Protein AF-A0A380FJJ5-F1 (afdb_monomer)

Nearest PDB structures (foldseek):
  8szp-assembly1_A  TM=3.173E-01  e=2.987E+00  Homo sapiens
  7mqa-assembly1_NS  TM=2.949E-01  e=4.176E+00  Homo sapiens
  7eqi-assembly4_H  TM=3.429E-01  e=6.242E+00  Streptomyces antibioticus
  3grf-assembly1_A  TM=3.096E-01  e=9.331E+00  Giardia duodenalis

Organism: Staphylococcus gallinarum (NCBI:txid1293)

InterPro domains:
  IPR036615 Mur ligase, C-terminal domain superfamily [G3DSA:3.90.190.20] (1-82)
  IPR036615 Mur ligase, C-terminal domain superfamily [SSF53244] (3-75)

Sequence (90 aa):
MNFAECLNTADHTFLCEIFGSIRENSGNLTIQDLIDRIDGAKLIDEESVNALEQYNNAVILFMGAGDIQKIQRALHGKCWCNYLILICLC

Radius of gyration: 13.12 Å; Cα contacts (8 Å, |Δi|>4): 130; chains: 1; bounding box: 32×30×32 Å

Secondary structure (DSSP, 8-state):
--HHHHHTTSSEEEE----SSSSTTS----HHHHHTTSTT-EE--TTTGGGGGG-TTEEEEEEESSTHHHHHHHH-S----SEEEEEEE-

Solvent-accessible surface area (backbone atoms only — not comparable to full-atom values): 5546 Å² total; per-residue (Å²): 136,55,74,52,62,64,49,58,74,36,84,41,34,36,36,33,77,65,76,76,91,83,55,86,86,84,58,92,77,47,60,64,62,48,44,79,62,22,86,78,44,39,83,41,49,77,84,51,47,59,66,57,67,78,55,85,34,34,40,78,46,79,45,70,60,83,66,58,64,55,50,50,62,67,53,68,79,86,81,69,55,90,40,47,35,37,37,41,31,88

Foldseek 3Di:
DDPLVVQQVFPAEEEEFADDDDPPPPDPPGSVVSVVSHPRYYYDDLVRLCVCVVCVAEDEAEDEDDPSVSSCVSNVDDDHDDGYYYYYHD

pLDDT: mean 74.68, std 13.06, range [43.66, 90.5]

Mean predicted aligned error: 7.69 Å

Structure (mmCIF, N/CA/C/O backbone):
data_AF-A0A380FJJ5-F1
#
_entry.id   AF-A0A380FJJ5-F1
#
loop_
_atom_site.group_PDB
_atom_site.id
_atom_site.type_symbol
_atom_site.label_atom_id
_atom_site.label_alt_id
_atom_site.label_comp_id
_atom_site.label_asym_id
_atom_site.label_entity_id
_atom_site.label_seq_id
_atom_site.pdbx_PDB_ins_code
_atom_site.Cartn_x
_atom_site.Cartn_y
_atom_site.Cartn_z
_atom_site.occupancy
_atom_site.B_iso_or_equiv
_atom_site.auth_seq_id
_atom_site.auth_comp_id
_atom_site.auth_asym_id
_atom_site.auth_atom_id
_atom_site.pdbx_PDB_model_num
ATOM 1 N N . MET A 1 1 ? 3.681 -18.762 -6.166 1.00 56.81 1 MET A N 1
ATOM 2 C CA . MET A 1 1 ? 2.961 -17.579 -5.676 1.00 56.81 1 MET A CA 1
ATOM 3 C C . MET A 1 1 ? 3.877 -16.388 -5.866 1.00 56.81 1 MET A C 1
ATOM 5 O O . MET A 1 1 ? 5.011 -16.441 -5.397 1.00 56.81 1 MET A O 1
ATOM 9 N N . ASN A 1 2 ? 3.455 -15.407 -6.656 1.00 74.69 2 ASN A N 1
ATOM 10 C CA . ASN A 1 2 ? 4.212 -14.176 -6.876 1.00 74.69 2 ASN A CA 1
ATOM 11 C C . ASN A 1 2 ? 3.908 -13.169 -5.754 1.00 74.69 2 ASN A C 1
ATOM 13 O O . ASN A 1 2 ? 2.853 -13.233 -5.131 1.00 74.69 2 ASN A O 1
ATOM 17 N N . PHE A 1 3 ? 4.809 -12.222 -5.511 1.00 75.19 3 PHE A N 1
ATOM 18 C CA . PHE A 1 3 ? 4.689 -11.218 -4.455 1.00 75.19 3 PHE A CA 1
ATOM 19 C C . PHE A 1 3 ? 3.349 -10.460 -4.488 1.00 75.19 3 PHE A C 1
ATOM 21 O O . PHE A 1 3 ? 2.678 -10.357 -3.468 1.00 75.19 3 PHE A O 1
ATOM 28 N N . ALA A 1 4 ? 2.910 -10.018 -5.672 1.00 80.06 4 ALA A N 1
ATOM 29 C CA . ALA A 1 4 ? 1.630 -9.323 -5.847 1.00 80.06 4 ALA A CA 1
ATOM 30 C C . ALA A 1 4 ? 0.405 -10.203 -5.522 1.00 80.06 4 ALA A C 1
ATOM 32 O O . ALA A 1 4 ? -0.577 -9.708 -4.980 1.00 80.06 4 ALA A O 1
ATOM 33 N N . GLU A 1 5 ? 0.466 -11.515 -5.783 1.00 82.62 5 GLU A N 1
ATOM 34 C CA . GLU A 1 5 ? -0.626 -12.439 -5.432 1.00 82.62 5 GLU A CA 1
ATOM 35 C C . GLU A 1 5 ? -0.781 -12.566 -3.916 1.00 82.62 5 GLU A C 1
ATOM 37 O O . GLU A 1 5 ? -1.900 -12.684 -3.430 1.00 82.62 5 GLU A O 1
ATOM 42 N N . CYS A 1 6 ? 0.325 -12.518 -3.164 1.00 82.12 6 CYS A N 1
ATOM 43 C CA . CYS A 1 6 ? 0.281 -12.493 -1.702 1.00 82.12 6 CYS A CA 1
ATOM 44 C C . CYS A 1 6 ? -0.348 -11.205 -1.176 1.00 82.12 6 CYS A C 1
ATOM 46 O O . CYS A 1 6 ? -1.036 -11.244 -0.166 1.00 82.12 6 CYS A O 1
ATOM 48 N N . LEU A 1 7 ? -0.101 -10.074 -1.841 1.00 84.00 7 LEU A N 1
ATOM 49 C CA . LEU A 1 7 ? -0.652 -8.787 -1.422 1.00 84.00 7 LEU A CA 1
ATOM 50 C C . LEU A 1 7 ? -2.158 -8.689 -1.712 1.00 84.00 7 LEU A C 1
ATOM 52 O O . LEU A 1 7 ? -2.909 -8.183 -0.886 1.00 84.00 7 LEU A O 1
ATOM 56 N N . ASN A 1 8 ? -2.620 -9.276 -2.818 1.00 84.69 8 ASN A N 1
ATOM 57 C CA . ASN A 1 8 ? -4.039 -9.325 -3.187 1.00 84.69 8 ASN A CA 1
ATOM 58 C C . ASN A 1 8 ? -4.930 -10.163 -2.246 1.00 84.69 8 ASN A C 1
ATOM 60 O O . ASN A 1 8 ? -6.144 -10.174 -2.426 1.00 84.69 8 ASN A O 1
ATOM 64 N N . THR A 1 9 ? -4.378 -10.882 -1.260 1.00 86.81 9 THR A N 1
ATOM 65 C CA . THR A 1 9 ? -5.198 -11.599 -0.263 1.00 86.81 9 THR A CA 1
ATOM 66 C C . THR A 1 9 ? -5.623 -10.724 0.916 1.00 86.81 9 THR A C 1
ATOM 68 O O . THR A 1 9 ? -6.475 -11.148 1.697 1.00 86.81 9 THR A O 1
ATOM 71 N N . ALA A 1 10 ? -5.033 -9.535 1.070 1.00 86.12 10 ALA A N 1
ATOM 72 C CA . ALA A 1 10 ? -5.407 -8.585 2.109 1.00 86.12 10 ALA A CA 1
ATOM 73 C C . ALA A 1 10 ? -6.688 -7.825 1.732 1.00 86.12 10 ALA A C 1
ATOM 75 O O . ALA A 1 10 ? -6.913 -7.525 0.561 1.00 86.12 10 ALA A O 1
ATOM 76 N N . ASP A 1 11 ? -7.491 -7.445 2.733 1.00 89.00 11 ASP A N 1
ATOM 77 C CA . ASP A 1 11 ? -8.689 -6.618 2.516 1.00 89.00 11 ASP A CA 1
ATOM 78 C C . ASP A 1 11 ? -8.311 -5.236 1.960 1.00 89.00 11 ASP A C 1
ATOM 80 O O . ASP A 1 11 ? -9.004 -4.661 1.118 1.00 89.00 11 ASP A O 1
ATOM 84 N N . HIS A 1 12 ? -7.182 -4.704 2.439 1.00 88.25 12 HIS A N 1
ATOM 85 C CA . HIS A 1 12 ? -6.603 -3.453 1.975 1.00 88.25 12 HIS A CA 1
ATOM 86 C C . HIS A 1 12 ? -5.081 -3.560 1.884 1.00 88.25 12 HIS A C 1
ATOM 88 O O . HIS A 1 12 ? -4.413 -3.934 2.853 1.00 88.25 12 HIS A O 1
ATOM 94 N N . THR A 1 13 ? -4.535 -3.148 0.740 1.00 90.50 13 THR A N 1
ATOM 95 C CA . THR A 1 13 ? -3.089 -3.055 0.527 1.00 90.50 13 THR A CA 1
ATOM 96 C C . THR A 1 13 ? -2.657 -1.602 0.431 1.00 90.50 13 THR A C 1
ATOM 98 O O . THR A 1 13 ? -3.188 -0.829 -0.369 1.00 90.50 13 THR A O 1
ATOM 101 N N . PHE A 1 14 ? -1.653 -1.246 1.226 1.00 88.88 14 PHE A N 1
ATOM 102 C CA . PHE A 1 14 ? -0.995 0.046 1.164 1.00 88.88 14 PHE A CA 1
ATOM 103 C C . PHE A 1 14 ? 0.484 -0.143 0.850 1.00 88.88 14 PHE A C 1
ATOM 105 O O . PHE A 1 14 ? 1.155 -1.039 1.364 1.00 88.88 14 PHE A O 1
ATOM 112 N N . LEU A 1 15 ? 0.981 0.696 -0.039 1.00 88.00 15 LEU A N 1
ATOM 113 C CA . LEU A 1 15 ? 2.318 0.623 -0.589 1.00 88.00 15 LEU A CA 1
ATOM 114 C C . LEU A 1 15 ? 3.058 1.907 -0.229 1.00 88.00 15 LEU A C 1
ATOM 116 O O . LEU A 1 15 ? 2.466 2.983 -0.240 1.00 88.00 15 LEU A O 1
ATOM 120 N N . CYS A 1 16 ? 4.344 1.799 0.070 1.00 83.94 16 CYS A N 1
ATOM 121 C CA . CYS A 1 16 ? 5.206 2.958 0.268 1.00 83.94 16 CYS A CA 1
ATOM 122 C C . CYS A 1 16 ? 6.221 3.065 -0.868 1.00 83.94 16 CYS A C 1
ATOM 124 O O . CYS A 1 16 ? 6.570 2.062 -1.492 1.00 83.94 16 CYS A O 1
ATOM 126 N N . GLU A 1 17 ? 6.710 4.280 -1.112 1.00 79.44 17 GLU A N 1
ATOM 127 C CA . GLU A 1 17 ? 7.779 4.526 -2.081 1.00 79.44 17 GLU A CA 1
ATOM 128 C C . GLU A 1 17 ? 8.997 3.626 -1.822 1.00 79.44 17 GLU A C 1
ATOM 130 O O . GLU A 1 17 ? 9.385 3.374 -0.679 1.00 79.44 17 GLU A O 1
ATOM 135 N N . ILE A 1 18 ? 9.604 3.148 -2.909 1.00 74.94 18 ILE A N 1
ATOM 136 C CA . ILE A 1 18 ? 10.776 2.267 -2.858 1.00 74.94 18 ILE A CA 1
ATOM 137 C C . ILE A 1 18 ? 12.020 3.149 -2.716 1.00 74.94 18 ILE A C 1
ATOM 139 O O . ILE A 1 18 ? 12.512 3.712 -3.697 1.00 74.94 18 ILE A O 1
ATOM 143 N N . PHE A 1 19 ? 12.543 3.279 -1.496 1.00 66.44 19 PHE A N 1
ATOM 144 C CA . PHE A 1 19 ? 13.736 4.081 -1.218 1.00 66.44 19 PHE A CA 1
ATOM 145 C C . PHE A 1 19 ? 15.028 3.257 -1.391 1.00 66.44 19 PHE A C 1
ATOM 147 O O . PHE A 1 19 ? 15.483 2.592 -0.470 1.00 66.44 19 PHE A O 1
ATOM 154 N N . GLY A 1 20 ? 15.676 3.382 -2.556 1.00 58.03 20 GLY A N 1
ATOM 155 C CA . GLY A 1 20 ? 17.135 3.234 -2.708 1.00 58.03 20 GLY A CA 1
ATOM 156 C C . GLY A 1 20 ? 17.764 1.824 -2.819 1.00 58.03 20 GLY A C 1
ATOM 157 O O . GLY A 1 20 ? 17.850 1.058 -1.868 1.00 58.03 20 GLY A O 1
ATOM 158 N N . SER A 1 21 ? 18.359 1.578 -3.996 1.00 48.19 21 SER A N 1
ATOM 159 C CA . SER A 1 21 ? 19.711 1.012 -4.226 1.00 48.19 21 SER A CA 1
ATOM 160 C C . SER A 1 21 ? 20.087 -0.457 -3.937 1.00 48.19 21 SER A C 1
ATOM 162 O O . SER A 1 21 ? 21.278 -0.763 -3.967 1.00 48.19 21 SER A O 1
ATOM 164 N N . ILE A 1 22 ? 19.159 -1.413 -3.778 1.00 51.03 22 ILE A N 1
ATOM 165 C CA . ILE A 1 22 ? 19.535 -2.861 -3.767 1.00 51.03 22 ILE A CA 1
ATOM 166 C C . ILE A 1 22 ? 18.974 -3.664 -4.961 1.00 51.03 22 ILE A C 1
ATOM 168 O O . ILE A 1 22 ? 19.407 -4.786 -5.221 1.00 51.03 22 ILE A O 1
ATOM 172 N N . ARG A 1 23 ? 18.095 -3.081 -5.789 1.00 53.03 23 ARG A N 1
ATOM 173 C CA . ARG A 1 23 ? 17.501 -3.764 -6.960 1.00 53.03 23 ARG A CA 1
ATOM 174 C C . ARG A 1 23 ? 17.832 -3.132 -8.316 1.00 53.03 23 ARG A C 1
ATOM 176 O O . ARG A 1 23 ? 17.161 -3.421 -9.298 1.00 53.03 23 ARG A O 1
ATOM 183 N N . GLU A 1 24 ? 18.884 -2.320 -8.412 1.00 48.34 24 GLU A N 1
ATOM 184 C CA . GLU A 1 24 ? 19.257 -1.697 -9.695 1.00 48.34 24 GLU A CA 1
ATOM 185 C C . GLU A 1 24 ? 19.858 -2.673 -10.723 1.00 48.34 24 GLU A C 1
ATOM 187 O O . GLU A 1 24 ? 19.979 -2.314 -11.888 1.00 48.34 24 GLU A O 1
ATOM 192 N N . ASN A 1 25 ? 20.185 -3.921 -10.354 1.00 47.19 25 ASN A N 1
ATOM 193 C CA . ASN A 1 25 ? 20.904 -4.826 -11.265 1.00 47.19 25 ASN A CA 1
ATOM 194 C C . ASN A 1 25 ? 20.080 -5.985 -11.869 1.00 47.19 25 ASN A C 1
ATOM 196 O O . ASN A 1 25 ? 20.618 -6.717 -12.693 1.00 47.19 25 ASN A O 1
ATOM 200 N N . SER A 1 26 ? 18.798 -6.171 -11.505 1.00 50.75 26 SER A N 1
ATOM 201 C CA . SER A 1 26 ? 18.023 -7.354 -11.961 1.00 50.75 26 SER A CA 1
ATOM 202 C C . SER A 1 26 ? 16.551 -7.121 -12.337 1.00 50.75 26 SER A C 1
ATOM 204 O O . SER A 1 26 ? 15.811 -8.086 -12.517 1.00 50.75 26 SER A O 1
ATOM 206 N N . GLY A 1 27 ? 16.107 -5.876 -12.511 1.00 55.28 27 GLY A N 1
ATOM 207 C CA . GLY A 1 27 ? 14.775 -5.578 -13.050 1.00 55.28 27 GLY A CA 1
ATOM 208 C C . GLY A 1 27 ? 14.097 -4.428 -12.316 1.00 55.28 27 GLY A C 1
ATOM 209 O O . GLY A 1 27 ? 13.840 -4.517 -11.114 1.00 55.28 27 GLY A O 1
ATOM 210 N N . ASN A 1 28 ? 13.798 -3.363 -13.063 1.00 64.06 28 ASN A N 1
ATOM 211 C CA . ASN A 1 28 ? 13.087 -2.164 -12.614 1.00 64.06 28 ASN A CA 1
ATOM 212 C C . ASN A 1 28 ? 11.626 -2.481 -12.276 1.00 64.06 28 ASN A C 1
ATOM 214 O O . ASN A 1 28 ? 10.719 -2.076 -12.987 1.00 64.06 28 ASN A O 1
ATOM 218 N N . LEU A 1 29 ? 11.380 -3.230 -11.205 1.00 72.50 29 LEU A N 1
ATOM 219 C CA . LEU A 1 29 ? 10.069 -3.198 -10.574 1.00 72.50 29 LEU A CA 1
ATOM 220 C C . LEU A 1 29 ? 9.957 -1.824 -9.899 1.00 72.50 29 LEU A C 1
ATOM 222 O O . LEU A 1 29 ? 10.776 -1.489 -9.049 1.00 72.50 29 LEU A O 1
ATOM 226 N N . THR A 1 30 ? 9.019 -0.997 -10.314 1.00 79.81 30 THR A N 1
ATOM 227 C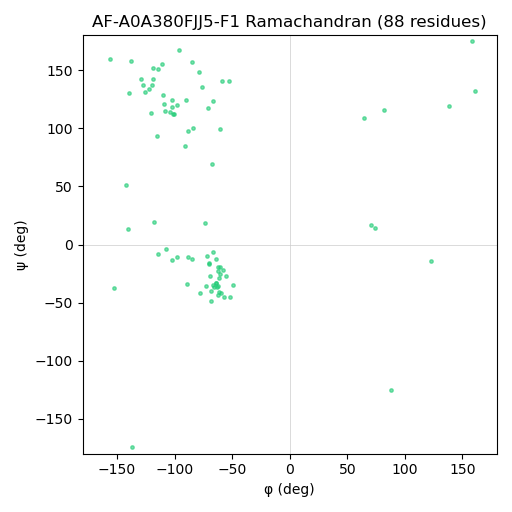 CA . THR A 1 30 ? 8.723 0.291 -9.682 1.00 79.81 30 THR A CA 1
ATOM 228 C C . THR A 1 30 ? 7.571 0.125 -8.698 1.00 79.81 30 THR A C 1
ATOM 230 O O . THR A 1 30 ? 6.886 -0.901 -8.695 1.00 79.81 30 THR A O 1
ATOM 233 N N . ILE A 1 31 ? 7.333 1.125 -7.848 1.00 83.88 31 ILE A N 1
ATOM 234 C CA . ILE A 1 31 ? 6.138 1.103 -7.002 1.00 83.88 31 ILE A CA 1
ATOM 235 C C . ILE A 1 31 ? 4.859 1.159 -7.848 1.00 83.88 31 ILE A C 1
ATOM 237 O O . ILE A 1 31 ? 3.884 0.486 -7.527 1.00 83.88 31 ILE A O 1
ATOM 241 N N . GLN A 1 32 ? 4.904 1.855 -8.990 1.00 84.94 32 GLN A N 1
ATOM 242 C CA . GLN A 1 32 ? 3.803 1.905 -9.947 1.00 84.94 32 GLN A CA 1
ATOM 243 C C . GLN A 1 32 ? 3.479 0.520 -10.518 1.00 84.94 32 GLN A C 1
ATOM 245 O O . GLN A 1 32 ? 2.314 0.145 -10.573 1.00 84.94 32 GLN A O 1
ATOM 250 N N . ASP A 1 33 ? 4.496 -0.289 -10.833 1.00 85.31 33 ASP A N 1
ATOM 251 C CA . ASP A 1 33 ? 4.278 -1.666 -11.294 1.00 85.31 33 ASP A CA 1
ATOM 252 C C . ASP A 1 33 ? 3.566 -2.536 -10.248 1.00 85.31 33 ASP A C 1
ATOM 254 O O . ASP A 1 33 ? 2.898 -3.504 -10.608 1.00 85.31 33 ASP A O 1
ATOM 258 N N . LEU A 1 34 ? 3.735 -2.245 -8.954 1.00 84.38 34 LEU A N 1
ATOM 259 C CA . LEU A 1 34 ? 3.023 -2.940 -7.880 1.00 84.38 34 LEU A CA 1
ATOM 260 C C . LEU A 1 34 ? 1.586 -2.436 -7.742 1.00 84.38 34 LEU A C 1
ATOM 262 O O . LEU A 1 34 ? 0.686 -3.260 -7.602 1.00 84.38 34 LEU A O 1
ATOM 266 N N . ILE A 1 35 ? 1.366 -1.122 -7.835 1.00 88.56 35 ILE A N 1
ATOM 267 C CA . ILE A 1 35 ? 0.023 -0.521 -7.836 1.00 88.56 35 ILE A CA 1
ATOM 268 C C . ILE A 1 35 ? -0.821 -1.109 -8.968 1.00 88.56 35 ILE A C 1
ATOM 270 O O . ILE A 1 35 ? -1.947 -1.532 -8.735 1.00 88.56 35 ILE A O 1
ATOM 274 N N . ASP A 1 36 ? -0.253 -1.219 -10.169 1.00 89.00 36 ASP A N 1
ATOM 275 C CA . ASP A 1 36 ? -0.967 -1.713 -11.351 1.00 89.00 36 ASP A CA 1
ATOM 276 C C . ASP A 1 36 ? -1.282 -3.222 -11.283 1.00 89.00 36 ASP A C 1
ATOM 278 O O . ASP A 1 36 ? -2.093 -3.728 -12.059 1.00 89.00 36 ASP A O 1
ATOM 282 N N . ARG A 1 37 ? -0.633 -3.968 -10.378 1.00 87.56 37 ARG A N 1
ATOM 283 C CA . ARG A 1 37 ? -0.811 -5.424 -10.203 1.00 87.56 37 ARG A CA 1
ATOM 284 C C . ARG A 1 37 ? -1.686 -5.803 -9.013 1.00 87.56 37 ARG A C 1
ATOM 286 O O . ARG A 1 37 ? -2.022 -6.983 -8.873 1.00 87.56 37 ARG A O 1
ATOM 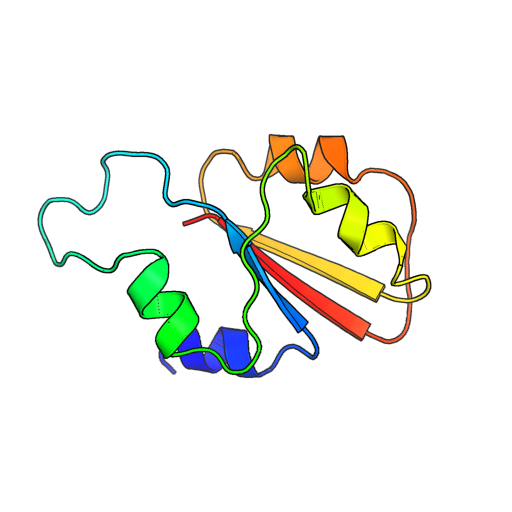293 N N . ILE A 1 38 ? -1.970 -4.855 -8.126 1.00 88.31 38 ILE A N 1
ATOM 294 C CA . ILE A 1 38 ? -2.648 -5.105 -6.858 1.00 88.31 38 ILE A CA 1
ATOM 295 C C . ILE A 1 38 ? -3.931 -4.286 -6.833 1.00 88.31 38 ILE A C 1
ATOM 297 O O . ILE A 1 38 ? -3.905 -3.055 -6.779 1.00 88.31 38 ILE A O 1
ATOM 301 N N . ASP A 1 39 ? -5.062 -4.980 -6.845 1.00 88.06 39 ASP A N 1
ATOM 302 C CA . ASP A 1 39 ? -6.363 -4.335 -6.940 1.00 88.06 39 ASP A CA 1
ATOM 303 C C . ASP A 1 39 ? -6.640 -3.508 -5.680 1.00 88.06 39 ASP A C 1
ATOM 305 O O . ASP A 1 39 ? -6.610 -3.996 -4.550 1.00 88.06 39 ASP A O 1
ATOM 309 N N . GLY A 1 40 ? -6.910 -2.216 -5.876 1.00 88.50 40 GLY A N 1
ATOM 310 C CA . GLY A 1 40 ? -7.205 -1.296 -4.778 1.00 88.50 40 GLY A CA 1
ATOM 311 C C . GLY A 1 40 ? -5.993 -0.892 -3.934 1.00 88.50 40 GLY A C 1
ATOM 312 O O . GLY A 1 40 ? -6.192 -0.315 -2.860 1.00 88.50 40 GLY A O 1
ATOM 313 N N . ALA A 1 41 ? -4.766 -1.155 -4.403 1.00 90.12 41 ALA A N 1
ATOM 314 C CA . ALA A 1 41 ? -3.555 -0.664 -3.757 1.00 90.12 41 ALA A CA 1
ATOM 315 C C . ALA A 1 41 ? -3.535 0.867 -3.665 1.00 90.12 41 ALA A C 1
ATOM 317 O O . ALA A 1 41 ? -3.929 1.580 -4.591 1.00 90.12 41 ALA A O 1
ATOM 318 N N . LYS A 1 42 ? -3.053 1.380 -2.530 1.00 90.12 42 LYS A N 1
ATOM 319 C CA . LYS A 1 42 ? -2.940 2.820 -2.264 1.00 90.12 42 LYS A CA 1
ATOM 320 C C . LYS A 1 42 ? -1.527 3.174 -1.832 1.00 90.12 42 LYS A C 1
ATOM 322 O O . LYS A 1 42 ? -0.954 2.474 -1.004 1.00 90.12 42 LYS A O 1
ATOM 327 N N . LEU A 1 43 ? -0.994 4.276 -2.350 1.00 89.00 43 LEU A N 1
ATOM 328 C CA . LEU A 1 43 ? 0.265 4.834 -1.862 1.00 89.00 43 LEU A CA 1
ATOM 329 C C . LEU A 1 43 ? 0.056 5.554 -0.529 1.00 89.00 43 LEU A C 1
ATOM 331 O O . LEU A 1 43 ? -0.904 6.312 -0.386 1.00 89.00 43 LEU A O 1
ATOM 335 N 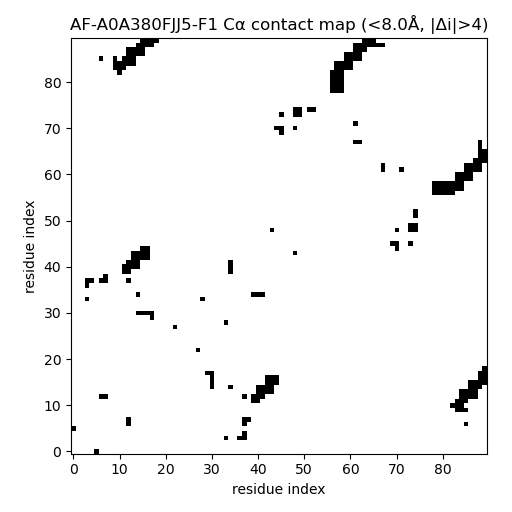N . ILE A 1 44 ? 0.960 5.310 0.418 1.00 87.56 44 ILE A N 1
ATOM 336 C CA . ILE A 1 44 ? 1.080 6.041 1.681 1.00 87.56 44 ILE A CA 1
ATOM 337 C C . ILE A 1 44 ? 2.550 6.318 1.999 1.00 87.56 44 ILE A C 1
ATOM 339 O O . ILE A 1 44 ? 3.456 5.606 1.568 1.00 87.56 44 ILE A O 1
ATOM 343 N N . ASP A 1 45 ? 2.765 7.325 2.827 1.00 85.25 45 ASP A N 1
ATOM 344 C CA . ASP A 1 45 ? 4.052 7.772 3.344 1.00 85.25 45 ASP A CA 1
ATOM 345 C C . ASP A 1 45 ? 3.937 8.094 4.844 1.00 85.25 45 ASP A C 1
ATOM 347 O O . ASP A 1 45 ? 2.909 7.843 5.478 1.00 85.25 45 ASP A O 1
ATOM 351 N N . GLU A 1 46 ? 5.002 8.637 5.433 1.00 82.62 46 GLU A N 1
ATOM 352 C CA . GLU A 1 46 ? 5.038 9.006 6.853 1.00 82.62 46 GLU A CA 1
ATOM 353 C C . GLU A 1 46 ? 3.979 10.058 7.237 1.00 82.62 46 GLU A C 1
ATOM 355 O O . GLU A 1 46 ? 3.558 10.096 8.392 1.00 82.62 46 GLU A O 1
ATOM 360 N N . GLU A 1 47 ? 3.517 10.887 6.295 1.00 83.25 47 GLU A N 1
ATOM 361 C CA . GLU A 1 47 ? 2.528 11.942 6.554 1.00 83.25 47 GLU A CA 1
ATOM 362 C C . GLU A 1 47 ? 1.086 11.434 6.390 1.00 83.25 47 GLU A C 1
ATOM 364 O O . GLU A 1 47 ? 0.178 11.839 7.121 1.00 83.25 47 GLU A O 1
ATOM 369 N N . SER A 1 48 ? 0.868 10.514 5.450 1.00 87.06 48 SER A N 1
ATOM 370 C CA . SER A 1 48 ? -0.448 9.984 5.076 1.00 87.06 48 SER A CA 1
ATOM 371 C C . SER A 1 48 ? -0.802 8.650 5.736 1.00 87.06 48 SER A C 1
ATOM 373 O O . SER A 1 48 ? -1.973 8.263 5.716 1.00 87.06 48 SER A O 1
ATOM 375 N N . VAL A 1 49 ? 0.147 7.969 6.391 1.00 84.00 49 VAL A N 1
ATOM 376 C CA . VAL A 1 49 ? -0.101 6.721 7.143 1.00 84.00 49 VAL A CA 1
ATOM 377 C C . VAL A 1 49 ? -1.195 6.874 8.209 1.00 84.00 49 VAL A C 1
ATOM 379 O O . VAL A 1 49 ? -1.921 5.920 8.484 1.00 84.00 49 VAL A O 1
ATOM 382 N N . ASN A 1 50 ? -1.409 8.082 8.739 1.00 83.75 50 ASN A N 1
ATOM 383 C CA . ASN A 1 50 ? -2.493 8.369 9.686 1.00 83.75 50 ASN A CA 1
ATOM 384 C C . ASN A 1 50 ? -3.889 8.110 9.095 1.00 83.75 50 ASN A C 1
ATOM 386 O O . ASN A 1 50 ? -4.840 7.875 9.835 1.00 83.75 50 ASN A O 1
ATOM 390 N N . ALA A 1 51 ? -4.038 8.061 7.766 1.00 83.12 51 ALA A N 1
ATOM 391 C CA . ALA A 1 51 ? -5.284 7.639 7.132 1.00 83.12 51 ALA A CA 1
ATOM 392 C C . ALA A 1 51 ? -5.709 6.222 7.557 1.00 83.12 51 ALA A C 1
ATOM 394 O O . ALA A 1 51 ? -6.890 5.891 7.469 1.00 83.12 51 ALA A O 1
ATOM 395 N N . LEU A 1 52 ? -4.787 5.383 8.036 1.00 83.00 52 LEU A N 1
ATOM 396 C CA . LEU A 1 52 ? -5.096 4.047 8.542 1.00 83.00 52 LEU A CA 1
ATOM 397 C C . LEU A 1 52 ? -5.862 4.064 9.873 1.00 83.00 52 LEU A C 1
ATOM 399 O O . LEU A 1 52 ? -6.515 3.077 10.207 1.00 83.00 52 LEU A O 1
ATOM 403 N N . GLU A 1 53 ? -5.872 5.183 10.601 1.00 81.81 53 GLU A N 1
ATOM 404 C CA . GLU A 1 53 ? -6.648 5.332 11.839 1.00 81.81 53 GLU A CA 1
ATOM 405 C C . GLU A 1 53 ? -8.163 5.209 11.617 1.00 81.81 53 GLU A C 1
ATOM 407 O O . GLU A 1 53 ? -8.903 4.900 12.551 1.00 81.81 53 GLU A O 1
ATOM 412 N N . GLN A 1 54 ? -8.642 5.383 10.378 1.00 82.62 54 GLN A N 1
ATOM 413 C CA . GLN A 1 54 ? -10.051 5.163 10.038 1.00 82.62 54 GLN A CA 1
ATOM 414 C C . GLN A 1 54 ? -10.494 3.703 10.268 1.00 82.62 54 GLN A C 1
ATOM 416 O O . GLN A 1 54 ? -11.681 3.433 10.472 1.00 82.62 54 GLN A O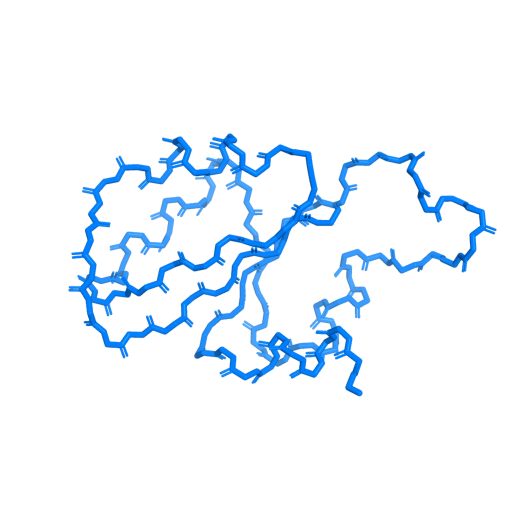 1
ATOM 421 N N . TYR A 1 55 ? -9.550 2.753 10.269 1.00 83.56 55 TYR A N 1
ATOM 422 C CA . TYR A 1 55 ? -9.817 1.333 10.472 1.00 83.56 55 TYR A CA 1
ATOM 423 C C . TYR A 1 55 ? -9.731 0.971 11.960 1.00 83.56 55 TYR A C 1
ATOM 425 O O . TYR A 1 55 ? -8.723 0.481 12.461 1.00 83.56 55 TYR A O 1
ATOM 433 N N . ASN A 1 56 ? -10.840 1.167 12.674 1.00 74.56 56 ASN A N 1
ATOM 434 C CA . ASN A 1 56 ? -10.925 0.966 14.128 1.00 74.56 56 ASN A CA 1
ATOM 435 C C . ASN A 1 56 ? -10.700 -0.485 14.612 1.00 74.56 56 ASN A C 1
ATOM 437 O O . ASN A 1 56 ? -10.539 -0.705 15.807 1.00 74.56 56 ASN A O 1
ATOM 441 N N . ASN A 1 57 ? -10.710 -1.462 13.701 1.00 80.06 57 ASN A N 1
ATOM 442 C CA . ASN A 1 57 ? -10.801 -2.897 13.976 1.00 80.06 57 ASN A CA 1
ATOM 443 C C . ASN A 1 57 ? -9.911 -3.699 13.005 1.00 80.06 57 ASN A C 1
ATOM 445 O O . ASN A 1 57 ? -10.354 -4.634 12.342 1.00 80.06 57 ASN A O 1
ATOM 449 N N . ALA A 1 58 ? -8.643 -3.308 12.882 1.00 80.06 58 ALA A N 1
ATOM 450 C CA . ALA A 1 58 ? -7.703 -3.918 11.944 1.00 80.06 58 ALA A CA 1
ATOM 451 C C . ALA A 1 58 ? -6.489 -4.561 12.635 1.00 80.06 58 ALA A C 1
ATOM 453 O O . ALA A 1 58 ? -6.060 -4.169 13.721 1.00 80.06 58 ALA A O 1
ATOM 454 N N . VAL A 1 59 ? -5.951 -5.574 11.971 1.00 82.50 59 VAL A N 1
ATOM 455 C CA . VAL A 1 59 ? -4.615 -6.133 12.116 1.00 82.50 59 VAL A CA 1
ATOM 456 C C . VAL A 1 59 ? -3.786 -5.511 11.004 1.00 82.50 59 VAL A C 1
ATOM 458 O O . VAL A 1 59 ? -4.104 -5.663 9.828 1.00 82.50 59 VAL A O 1
ATOM 461 N N . ILE A 1 60 ? -2.732 -4.796 11.377 1.00 81.06 60 ILE A N 1
ATOM 462 C CA . ILE A 1 60 ? -1.832 -4.158 10.421 1.00 81.06 60 ILE A CA 1
ATOM 463 C C . ILE A 1 60 ? -0.563 -4.995 10.362 1.00 81.06 60 ILE A C 1
ATOM 465 O O . ILE A 1 60 ? 0.159 -5.117 11.353 1.00 81.06 60 ILE A O 1
ATOM 469 N N . LEU A 1 61 ? -0.321 -5.610 9.211 1.00 81.69 61 LEU A N 1
ATOM 470 C CA . LEU A 1 61 ? 0.878 -6.378 8.932 1.00 81.69 61 LEU A CA 1
ATOM 471 C C . LEU A 1 61 ? 1.824 -5.505 8.110 1.00 81.69 61 LEU A C 1
ATOM 473 O O . LEU A 1 61 ? 1.552 -5.170 6.961 1.00 81.69 61 LEU A O 1
ATOM 477 N N . PHE A 1 62 ? 2.948 -5.139 8.711 1.00 81.62 62 PHE A N 1
ATOM 478 C CA . PHE A 1 62 ? 4.020 -4.446 8.015 1.00 81.62 62 PHE A CA 1
ATOM 479 C C . PHE A 1 62 ? 4.982 -5.487 7.428 1.00 81.62 62 PHE A C 1
ATOM 481 O O . PHE A 1 62 ? 5.499 -6.334 8.158 1.00 81.62 62 PHE A O 1
ATOM 488 N N . MET A 1 63 ? 5.230 -5.436 6.121 1.00 79.19 63 MET A N 1
ATOM 489 C CA . MET A 1 63 ? 6.169 -6.307 5.413 1.00 79.19 63 MET A CA 1
ATOM 490 C C . MET A 1 63 ? 7.168 -5.460 4.635 1.00 79.19 63 MET A C 1
ATOM 492 O O . MET A 1 63 ? 6.780 -4.555 3.903 1.00 79.19 63 MET A O 1
ATOM 496 N N . GLY A 1 64 ? 8.458 -5.751 4.768 1.00 74.38 64 GLY A N 1
ATOM 497 C CA . GLY A 1 64 ? 9.472 -4.962 4.082 1.00 74.38 64 GLY A CA 1
ATOM 498 C C . GLY A 1 64 ? 10.860 -5.047 4.691 1.00 74.38 64 GLY A C 1
ATOM 499 O O . GLY A 1 64 ? 11.052 -5.643 5.752 1.00 74.38 64 GLY A O 1
ATOM 500 N N . ALA A 1 65 ? 11.816 -4.417 4.015 1.00 66.88 65 ALA A N 1
ATOM 501 C CA . ALA A 1 65 ? 13.166 -4.176 4.515 1.00 66.88 65 ALA A CA 1
ATOM 502 C C . ALA A 1 65 ? 13.387 -2.661 4.689 1.00 66.88 65 ALA A C 1
ATOM 504 O O . ALA A 1 65 ? 12.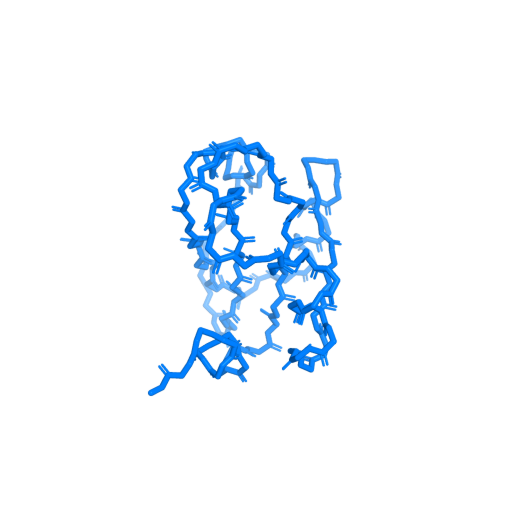782 -1.860 3.987 1.00 66.88 65 ALA A O 1
ATOM 505 N N . GLY A 1 66 ? 14.242 -2.249 5.632 1.00 70.00 66 GLY A N 1
ATOM 506 C CA . GLY A 1 66 ? 14.591 -0.833 5.823 1.00 70.00 66 GLY A CA 1
ATOM 507 C C . GLY A 1 66 ? 13.653 -0.059 6.761 1.00 70.00 66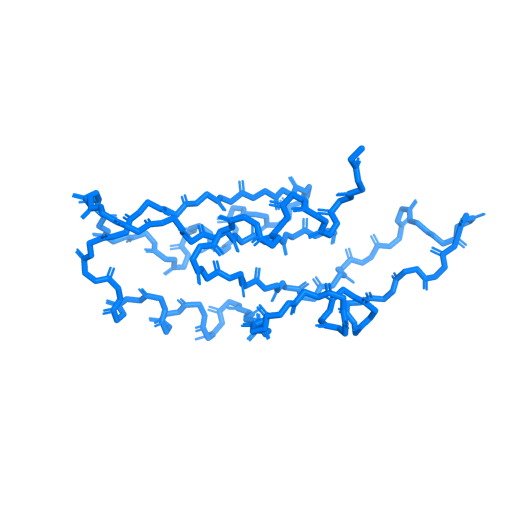 GLY A C 1
ATOM 508 O O . GLY A 1 66 ? 13.479 -0.443 7.919 1.00 70.00 66 GLY A O 1
ATOM 509 N N . ASP A 1 67 ? 13.086 1.053 6.279 1.00 68.50 67 ASP A N 1
ATOM 510 C CA . ASP A 1 67 ? 12.414 2.110 7.065 1.00 68.50 67 ASP A CA 1
ATOM 511 C C . ASP A 1 67 ? 11.020 1.748 7.625 1.00 68.50 67 ASP A C 1
ATOM 513 O O . ASP A 1 67 ? 10.274 2.611 8.090 1.00 68.50 67 ASP A O 1
ATOM 517 N N . ILE A 1 68 ? 10.691 0.455 7.694 1.00 73.50 68 ILE A N 1
ATOM 518 C CA . ILE A 1 68 ? 9.448 -0.076 8.281 1.00 73.50 68 ILE A CA 1
ATOM 519 C C . ILE A 1 68 ? 9.134 0.491 9.670 1.00 73.50 68 ILE A C 1
ATOM 521 O O . ILE A 1 68 ? 7.982 0.757 10.014 1.00 73.50 68 ILE A O 1
ATOM 525 N N . GLN A 1 69 ? 10.180 0.753 10.455 1.00 69.81 69 GLN A N 1
ATOM 526 C CA . GLN A 1 69 ? 10.053 1.293 11.801 1.00 69.81 69 GLN A CA 1
ATOM 527 C C . GLN A 1 69 ? 9.565 2.745 11.829 1.00 69.81 69 GLN A C 1
ATOM 529 O O . GLN A 1 69 ? 8.966 3.137 12.828 1.00 69.81 69 GLN A O 1
ATOM 534 N N . LYS A 1 70 ? 9.810 3.552 10.787 1.00 76.25 70 LYS A N 1
ATOM 535 C CA . LYS A 1 70 ? 9.334 4.944 10.732 1.00 76.25 70 LYS A CA 1
ATOM 536 C C . LYS A 1 70 ? 7.817 4.983 10.595 1.00 76.25 70 LYS A C 1
ATOM 538 O O . LYS A 1 70 ? 7.150 5.602 11.419 1.00 76.25 70 LYS A O 1
ATOM 543 N N . ILE A 1 71 ? 7.280 4.204 9.655 1.00 76.19 71 ILE A N 1
ATOM 544 C CA . ILE A 1 71 ? 5.834 4.061 9.436 1.00 76.19 71 ILE A CA 1
ATOM 545 C C . ILE A 1 71 ? 5.155 3.460 10.673 1.00 76.19 71 ILE A C 1
ATOM 547 O O . ILE A 1 71 ? 4.135 3.970 11.130 1.00 76.19 71 ILE A O 1
ATOM 551 N N . GLN A 1 72 ? 5.750 2.428 11.283 1.00 74.56 72 GLN A N 1
ATOM 552 C CA . GLN A 1 72 ? 5.216 1.852 12.520 1.00 74.56 72 GLN A CA 1
ATOM 553 C C . GLN A 1 72 ? 5.156 2.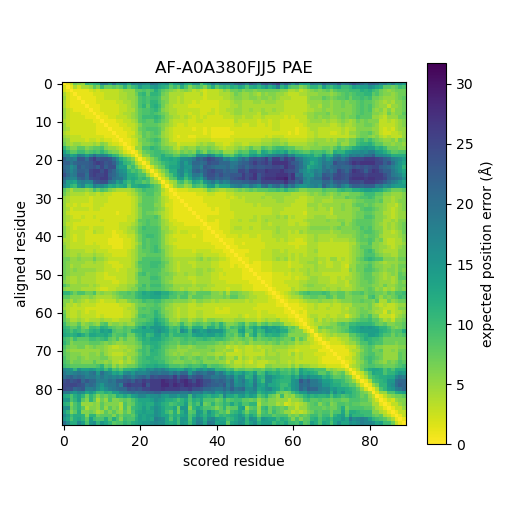883 13.662 1.00 74.56 72 GLN A C 1
ATOM 555 O O . GLN A 1 72 ? 4.180 2.914 14.409 1.00 74.56 72 GLN A O 1
ATOM 560 N N . ARG A 1 73 ? 6.190 3.725 13.812 1.00 78.50 73 ARG A N 1
ATOM 561 C CA . ARG A 1 73 ? 6.225 4.775 14.844 1.00 78.50 73 ARG A CA 1
ATOM 562 C C . ARG A 1 73 ? 5.202 5.872 14.580 1.00 78.50 73 ARG A C 1
ATOM 564 O O . ARG A 1 73 ? 4.578 6.316 15.536 1.00 78.50 73 ARG A O 1
ATOM 571 N N . ALA A 1 74 ? 5.024 6.275 13.325 1.00 78.38 74 ALA A N 1
ATOM 572 C CA . ALA A 1 74 ? 4.008 7.248 12.939 1.00 78.38 74 ALA A CA 1
ATOM 573 C C . ALA A 1 74 ? 2.587 6.737 13.243 1.00 78.38 74 ALA A C 1
ATOM 575 O O . ALA A 1 74 ? 1.752 7.504 13.703 1.00 78.38 74 ALA A O 1
ATOM 576 N N . LEU A 1 75 ? 2.344 5.430 13.086 1.00 75.44 75 LEU A N 1
ATOM 577 C CA . LEU A 1 75 ? 1.027 4.819 13.291 1.00 75.44 75 LEU A CA 1
ATOM 578 C C . LEU A 1 75 ? 0.736 4.361 14.735 1.00 75.44 75 LEU A C 1
ATOM 580 O O . LEU A 1 75 ? -0.382 3.946 15.038 1.00 75.44 75 LEU A O 1
ATOM 584 N N . HIS A 1 76 ? 1.728 4.339 15.628 1.00 63.22 76 HIS A N 1
ATOM 585 C CA . HIS A 1 76 ? 1.629 3.659 16.925 1.00 63.22 76 HIS A CA 1
ATOM 586 C C . HIS A 1 76 ? 0.499 4.233 17.807 1.00 63.22 76 HIS A C 1
ATOM 588 O O . HIS A 1 76 ? 0.671 5.241 18.490 1.00 63.22 76 HIS A O 1
ATOM 594 N N . GLY A 1 77 ? -0.654 3.544 17.811 1.00 60.25 77 GLY A N 1
AT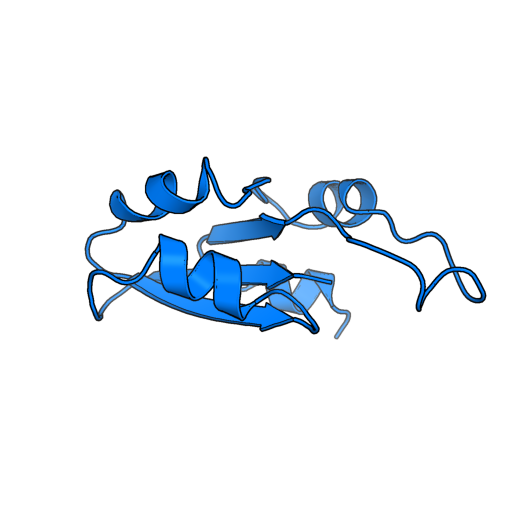OM 595 C CA . GLY A 1 77 ? -1.863 4.014 18.487 1.00 60.25 77 GLY A CA 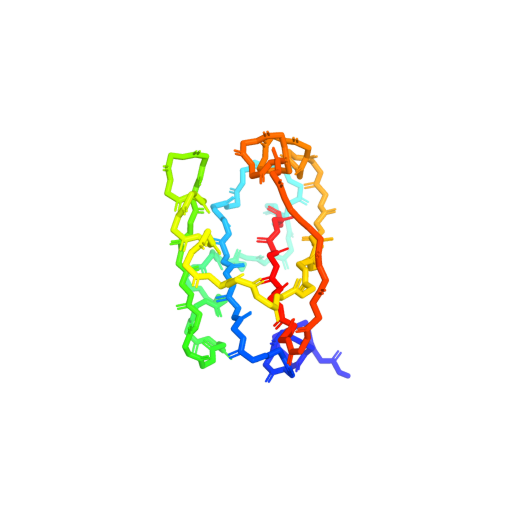1
ATOM 596 C C . GLY A 1 77 ? -2.865 2.959 18.972 1.00 60.25 77 GLY A C 1
ATOM 597 O O . GLY A 1 77 ? -3.413 3.178 20.049 1.00 60.25 77 GLY A O 1
ATOM 598 N N . LYS A 1 78 ? -3.146 1.836 18.275 1.00 53.44 78 LYS A N 1
ATOM 599 C CA . LYS A 1 78 ? -4.205 0.867 18.690 1.00 53.44 78 LYS A CA 1
ATOM 600 C C . LYS A 1 78 ? -4.031 -0.574 18.174 1.00 53.44 78 LYS A C 1
ATOM 602 O O . LYS A 1 78 ? -3.347 -0.810 17.186 1.00 53.44 78 LYS A O 1
ATOM 607 N N . CYS A 1 79 ? -4.703 -1.519 18.852 1.00 46.94 79 CYS A N 1
ATOM 608 C CA . CYS A 1 79 ? -4.712 -2.965 18.589 1.00 46.94 79 CYS A CA 1
ATOM 609 C C . CYS A 1 79 ? -6.132 -3.544 18.330 1.00 46.94 79 CYS A C 1
ATOM 611 O O . CYS A 1 79 ? -7.019 -3.333 19.150 1.00 46.94 79 CYS A O 1
ATOM 613 N N . TRP A 1 80 ? -6.233 -4.369 17.271 1.00 44.84 80 TRP A N 1
ATOM 614 C CA . TRP A 1 80 ? -6.965 -5.646 17.060 1.00 44.84 80 TRP A CA 1
ATOM 615 C C . TRP A 1 80 ? -8.507 -5.691 17.088 1.00 44.84 80 TRP A C 1
ATOM 617 O O . TRP A 1 80 ? -9.118 -5.742 18.151 1.00 44.84 80 TRP A O 1
ATOM 627 N N . CYS A 1 81 ? -9.113 -5.893 15.903 1.00 43.66 81 CYS A N 1
ATOM 628 C CA . CYS A 1 81 ? -9.639 -7.195 15.415 1.00 43.66 81 CYS A CA 1
ATOM 629 C C . CYS A 1 81 ? -10.665 -6.995 14.268 1.00 43.66 81 CYS A C 1
ATOM 631 O O . CYS A 1 81 ? -11.598 -6.225 14.474 1.00 43.66 81 CYS A O 1
ATOM 633 N N . ASN A 1 82 ? -10.526 -7.746 13.151 1.00 54.56 82 ASN A N 1
ATOM 634 C CA . ASN A 1 82 ? -11.470 -8.039 12.029 1.00 54.56 82 ASN A CA 1
ATOM 635 C C . ASN A 1 82 ? -11.038 -7.687 10.579 1.00 54.56 82 ASN A C 1
ATOM 637 O O . ASN A 1 82 ? -11.653 -8.227 9.667 1.00 54.56 82 ASN A O 1
ATOM 641 N N . TYR A 1 83 ? -9.993 -6.887 10.335 1.00 57.38 83 TYR A N 1
ATOM 642 C CA . TYR A 1 83 ? -9.475 -6.600 8.973 1.00 57.38 83 TYR A CA 1
ATOM 643 C C . TYR A 1 83 ? -7.966 -6.827 8.875 1.00 57.38 83 TYR A C 1
ATOM 645 O O . TYR A 1 83 ? -7.275 -6.478 9.824 1.00 57.38 83 TYR A O 1
ATOM 653 N N . LEU A 1 84 ? -7.430 -7.353 7.767 1.00 64.00 84 LEU A N 1
ATOM 654 C CA . LEU A 1 84 ? -5.978 -7.413 7.532 1.00 64.00 84 LEU A CA 1
ATOM 655 C C . LEU A 1 84 ? -5.552 -6.292 6.576 1.00 64.00 84 LEU A C 1
ATOM 657 O O . LEU A 1 84 ? -5.878 -6.311 5.391 1.00 64.00 84 LEU A O 1
ATOM 661 N N . ILE A 1 85 ? -4.792 -5.331 7.097 1.00 72.12 85 ILE A N 1
ATOM 662 C CA . ILE A 1 85 ? -4.172 -4.259 6.318 1.00 72.12 85 ILE A CA 1
ATOM 663 C C . ILE A 1 85 ? -2.705 -4.602 6.121 1.00 72.12 85 ILE A C 1
ATOM 665 O O . ILE A 1 85 ? -1.978 -4.795 7.095 1.00 72.12 85 ILE A O 1
ATOM 669 N N . LEU A 1 86 ? -2.268 -4.650 4.870 1.00 72.19 86 LEU A N 1
ATOM 670 C CA . LEU A 1 86 ? -0.906 -5.018 4.521 1.00 72.19 86 LEU A CA 1
ATOM 671 C C . LEU A 1 86 ? -0.138 -3.802 4.025 1.00 72.19 86 LEU A C 1
ATOM 673 O O . LEU A 1 86 ? -0.537 -3.178 3.044 1.00 72.19 86 LEU A O 1
ATOM 677 N N . ILE A 1 87 ? 0.954 -3.468 4.710 1.00 68.00 87 ILE A N 1
ATOM 678 C CA . ILE A 1 87 ? 1.823 -2.347 4.348 1.00 68.00 87 ILE A CA 1
ATOM 679 C C . ILE A 1 87 ? 3.128 -2.908 3.807 1.00 68.00 87 ILE A C 1
ATOM 681 O O . ILE A 1 87 ? 3.874 -3.550 4.546 1.00 68.00 87 ILE A O 1
ATOM 685 N N . CYS A 1 88 ? 3.396 -2.671 2.525 1.00 67.12 88 CYS A N 1
ATOM 686 C CA . CYS A 1 88 ? 4.610 -3.118 1.854 1.00 67.12 88 CYS A CA 1
ATOM 687 C C . CYS A 1 88 ? 5.616 -1.968 1.691 1.00 67.12 88 CYS A C 1
ATOM 689 O O . CYS A 1 88 ? 5.349 -1.006 0.971 1.00 67.12 88 CYS A O 1
ATOM 691 N N . LEU A 1 89 ? 6.792 -2.115 2.305 1.00 58.78 89 LEU A N 1
ATOM 692 C CA . LEU A 1 89 ? 7.951 -1.225 2.178 1.00 58.78 89 LEU A CA 1
ATOM 693 C C . LEU A 1 89 ? 9.092 -2.012 1.514 1.00 58.78 89 LEU A C 1
ATOM 695 O O . LEU A 1 89 ? 9.799 -2.772 2.178 1.00 58.78 89 LEU A O 1
ATOM 699 N N . CYS A 1 90 ? 9.200 -1.925 0.188 1.00 55.78 90 CYS A N 1
ATOM 700 C CA . CYS A 1 90 ? 10.265 -2.587 -0.573 1.00 55.78 90 CYS A CA 1
ATOM 701 C C . CYS A 1 90 ? 11.523 -1.731 -0.682 1.00 55.78 90 CYS A C 1
ATOM 703 O O . CYS A 1 90 ? 11.384 -0.498 -0.815 1.00 55.78 90 CYS A O 1
#